Protein AF-A0A286NW74-F1 (afdb_monomer)

InterPro domains:
  IPR011006 CheY-like superfamily [SSF52172] (7-44)

Organism: NCBI:txid1189310

Secondary structure (DSSP, 8-state):
-----EEEEE-S-HHHHHHHHIIIIIIT--EEEEESSHHHHHHH-

Radius of gyration: 10.89 Å; Cα contacts (8 Å, |Δi|>4): 62; chains: 1; bounding box: 34×14×26 Å

Foldseek 3Di:
DDDQAEDEDEAQDPVVQVVCCCCCVVVVVHHYHYHNDPVRVVVVD

Structure (mmCIF, N/CA/C/O backbone):
data_AF-A0A286NW74-F1
#
_entry.id   AF-A0A286NW74-F1
#
loop_
_atom_site.group_PDB
_atom_site.id
_atom_site.type_symbol
_atom_site.label_atom_id
_atom_site.label_alt_id
_atom_site.label_comp_id
_atom_site.label_asym_id
_atom_site.label_entity_id
_atom_site.label_seq_id
_atom_site.pdbx_PDB_ins_code
_atom_site.Cartn_x
_atom_site.Cartn_y
_atom_site.Cartn_z
_atom_site.occupancy
_atom_site.B_iso_or_equiv
_atom_site.auth_seq_id
_atom_site.auth_comp_id
_atom_site.auth_asym_id
_atom_site.auth_atom_id
_atom_site.pdbx_PDB_model_num
ATOM 1 N N . MET A 1 1 ? -24.625 -3.797 6.442 1.00 52.38 1 MET A N 1
ATOM 2 C CA . MET A 1 1 ? -23.590 -2.758 6.253 1.00 52.38 1 MET A CA 1
ATOM 3 C C . MET A 1 1 ? -22.310 -3.455 5.850 1.00 52.38 1 MET A C 1
ATOM 5 O O . MET A 1 1 ? -21.859 -4.312 6.599 1.00 52.38 1 MET A O 1
ATOM 9 N N . THR A 1 2 ? -21.765 -3.146 4.680 1.00 58.50 2 THR A N 1
ATOM 10 C CA . THR A 1 2 ? -20.465 -3.674 4.250 1.00 58.50 2 THR A CA 1
ATOM 11 C C . THR A 1 2 ? -19.378 -2.830 4.904 1.00 58.50 2 THR A C 1
ATOM 13 O O . THR A 1 2 ? -19.370 -1.611 4.752 1.00 58.50 2 THR A O 1
ATOM 16 N N . THR A 1 3 ? -18.501 -3.446 5.6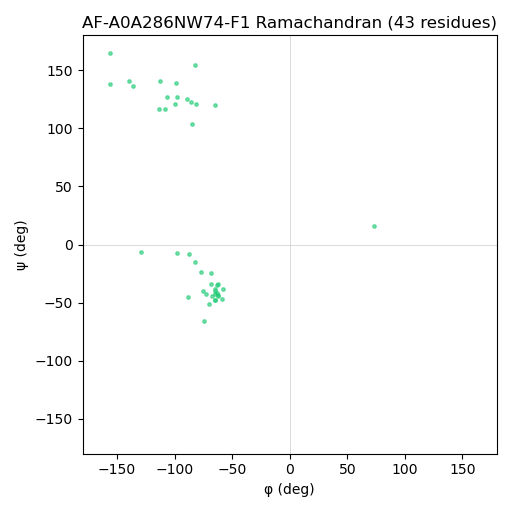88 1.00 77.12 3 THR A N 1
ATOM 17 C CA . THR A 1 3 ? -17.341 -2.770 6.272 1.00 77.12 3 THR A CA 1
ATOM 18 C C . THR A 1 3 ? -16.206 -2.791 5.257 1.00 77.12 3 THR A C 1
ATOM 20 O O . THR A 1 3 ? -15.573 -3.822 5.050 1.00 77.12 3 THR A O 1
ATOM 23 N N . LEU A 1 4 ? -15.956 -1.652 4.611 1.00 79.31 4 LEU A N 1
ATOM 24 C CA . LEU A 1 4 ? -14.737 -1.445 3.830 1.00 79.31 4 LEU A CA 1
ATOM 25 C C . LEU A 1 4 ? -13.545 -1.468 4.791 1.00 79.31 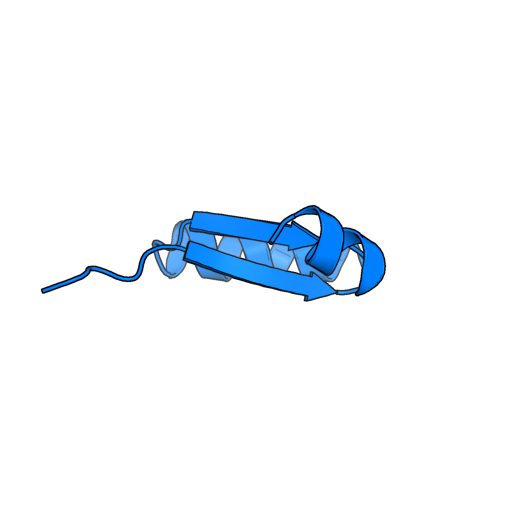4 LEU 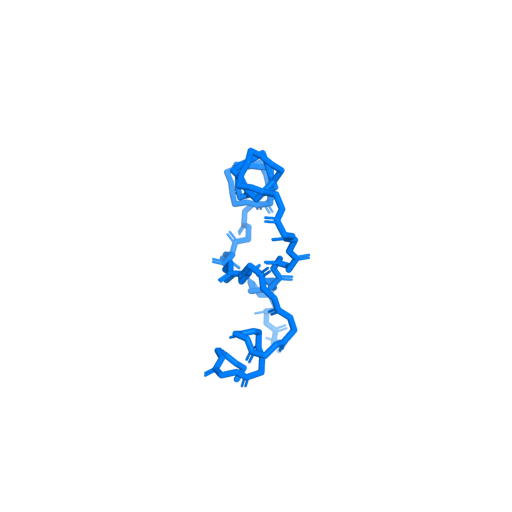A C 1
ATOM 27 O O . LEU A 1 4 ? -13.508 -0.692 5.746 1.00 79.31 4 LEU A O 1
ATOM 31 N N . ARG A 1 5 ? -12.617 -2.401 4.572 1.00 88.50 5 ARG A N 1
ATOM 32 C CA . ARG A 1 5 ? -11.407 -2.567 5.392 1.00 88.50 5 ARG A CA 1
ATOM 33 C C . ARG A 1 5 ? -10.125 -2.631 4.576 1.00 88.50 5 ARG A C 1
ATOM 35 O O . ARG A 1 5 ? -9.061 -2.637 5.179 1.00 88.50 5 ARG A O 1
ATOM 42 N N . GLU A 1 6 ? -10.216 -2.674 3.252 1.00 94.19 6 GLU A N 1
ATOM 43 C CA . GLU A 1 6 ? -9.066 -2.836 2.370 1.00 94.19 6 GLU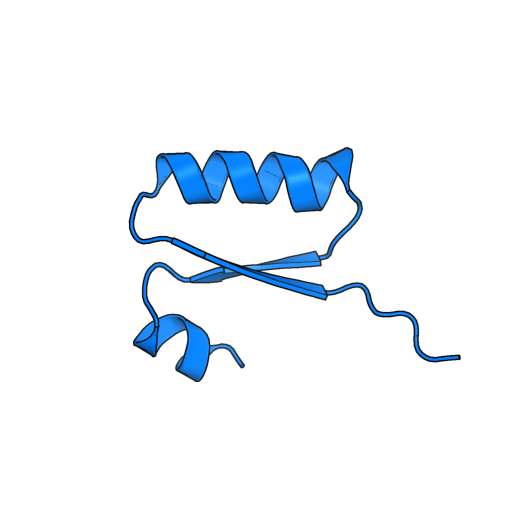 A CA 1
ATOM 44 C C . GLU A 1 6 ? -8.814 -1.570 1.547 1.00 94.19 6 GLU A C 1
ATOM 46 O O . GLU A 1 6 ? -9.760 -0.910 1.113 1.00 94.19 6 GLU A O 1
ATOM 51 N N . VAL A 1 7 ? -7.540 -1.226 1.369 1.00 95.56 7 VAL A N 1
ATOM 52 C CA . VAL A 1 7 ? -7.070 -0.101 0.558 1.00 95.56 7 VAL A CA 1
ATOM 53 C C . VAL A 1 7 ? -5.871 -0.544 -0.275 1.00 95.56 7 VAL A C 1
ATOM 55 O O . VAL A 1 7 ? -4.964 -1.201 0.232 1.00 95.56 7 VAL A O 1
ATOM 58 N N . MET A 1 8 ? -5.843 -0.166 -1.551 1.00 97.31 8 MET A N 1
ATOM 59 C CA . MET A 1 8 ? -4.689 -0.390 -2.417 1.00 97.31 8 MET A CA 1
ATOM 60 C C . MET A 1 8 ? -3.829 0.873 -2.488 1.00 97.31 8 MET A C 1
ATOM 62 O O . MET A 1 8 ? -4.333 1.953 -2.794 1.00 97.31 8 MET A O 1
ATOM 66 N N . LEU A 1 9 ? -2.536 0.726 -2.206 1.00 97.75 9 LEU A N 1
ATOM 67 C CA . LEU A 1 9 ? -1.525 1.771 -2.328 1.00 97.75 9 LEU A CA 1
ATOM 68 C C . LEU A 1 9 ? -0.629 1.457 -3.528 1.00 97.75 9 LEU A C 1
ATOM 70 O O . LEU A 1 9 ? 0.080 0.447 -3.528 1.00 97.75 9 LEU A O 1
ATOM 74 N N . VAL A 1 10 ? -0.664 2.338 -4.528 1.00 98.06 10 VAL A N 1
ATOM 75 C CA . VAL A 1 10 ? 0.155 2.249 -5.740 1.00 98.06 10 VAL A CA 1
ATOM 76 C C . VAL A 1 10 ? 1.138 3.405 -5.747 1.00 98.06 10 VAL A C 1
ATOM 78 O O . VAL A 1 10 ? 0.715 4.557 -5.787 1.00 98.06 10 VAL A O 1
ATOM 81 N N . ASP A 1 11 ? 2.424 3.088 -5.700 1.00 98.31 11 ASP A N 1
ATOM 82 C CA . ASP A 1 11 ? 3.505 4.074 -5.712 1.00 98.31 11 ASP A CA 1
ATOM 83 C C . ASP A 1 11 ? 4.773 3.403 -6.248 1.00 98.31 11 ASP A C 1
ATOM 85 O O . ASP A 1 11 ? 5.018 2.243 -5.913 1.00 98.31 11 ASP A O 1
ATOM 89 N N . ASP A 1 12 ? 5.552 4.063 -7.101 1.00 97.69 12 ASP A N 1
ATOM 90 C CA . ASP A 1 12 ? 6.753 3.488 -7.716 1.00 97.69 12 ASP A CA 1
ATOM 91 C C . ASP A 1 12 ? 7.954 3.447 -6.755 1.00 97.69 12 ASP A C 1
ATOM 93 O O . ASP A 1 12 ? 8.801 2.552 -6.868 1.00 97.69 12 ASP A O 1
ATOM 97 N N . GLU A 1 13 ? 7.977 4.297 -5.728 1.00 98.56 13 GLU A N 1
ATOM 98 C CA . GLU A 1 13 ? 9.058 4.375 -4.747 1.00 98.56 13 GLU A CA 1
ATOM 99 C C . GLU A 1 13 ? 8.826 3.433 -3.547 1.00 98.56 13 GLU A C 1
ATOM 101 O O . GLU A 1 13 ? 7.806 3.463 -2.855 1.00 98.56 13 GLU A O 1
ATOM 106 N N . GLU A 1 14 ? 9.797 2.558 -3.266 1.00 98.12 14 GLU A N 1
ATOM 107 C CA . GLU A 1 14 ? 9.678 1.539 -2.210 1.00 98.12 14 GLU A CA 1
ATOM 108 C C . GLU A 1 14 ? 9.564 2.137 -0.799 1.00 98.12 14 GLU A C 1
ATOM 110 O O . GLU A 1 14 ? 8.760 1.667 0.017 1.00 98.12 14 GLU A O 1
ATOM 115 N N . ASP A 1 15 ? 10.321 3.198 -0.522 1.00 98.31 15 ASP A N 1
ATOM 116 C CA . ASP A 1 15 ? 10.300 3.874 0.776 1.00 98.31 15 ASP A CA 1
ATOM 117 C C . ASP A 1 15 ? 8.933 4.522 1.038 1.00 98.31 15 ASP A C 1
ATOM 119 O O . ASP A 1 15 ? 8.385 4.418 2.142 1.00 98.31 15 ASP A O 1
ATOM 123 N N . ILE A 1 16 ? 8.314 5.098 0.003 1.00 98.19 16 ILE A N 1
ATOM 124 C CA . ILE A 1 16 ? 6.970 5.679 0.090 1.00 98.19 16 ILE A CA 1
ATOM 125 C C . ILE A 1 16 ? 5.917 4.592 0.310 1.00 98.19 16 ILE A C 1
ATOM 127 O O . ILE A 1 16 ? 5.081 4.732 1.212 1.00 98.19 16 ILE A O 1
ATOM 131 N N . ARG A 1 17 ? 5.990 3.460 -0.409 1.00 97.88 17 ARG A N 1
ATOM 132 C CA . ARG A 1 17 ? 5.109 2.306 -0.136 1.00 97.88 17 ARG A CA 1
ATOM 133 C C . ARG A 1 17 ? 5.247 1.810 1.301 1.00 97.88 17 ARG A C 1
ATOM 135 O O . ARG A 1 17 ? 4.243 1.473 1.930 1.00 97.88 17 ARG A O 1
ATOM 142 N N . THR A 1 18 ? 6.461 1.802 1.847 1.00 98.00 18 THR A N 1
ATOM 143 C CA . THR A 1 18 ? 6.726 1.383 3.231 1.00 98.00 18 THR A CA 1
ATOM 144 C C . THR A 1 18 ? 6.076 2.326 4.246 1.00 98.00 18 THR A C 1
ATOM 146 O O . THR A 1 18 ? 5.375 1.867 5.156 1.00 98.00 18 THR A O 1
ATOM 149 N N . ILE A 1 19 ? 6.241 3.642 4.071 1.00 98.00 19 ILE A N 1
ATOM 150 C CA . ILE A 1 19 ? 5.610 4.659 4.929 1.00 98.00 19 ILE A CA 1
ATOM 151 C C . ILE A 1 19 ? 4.081 4.572 4.835 1.00 98.00 19 ILE A C 1
ATOM 153 O O . ILE A 1 19 ? 3.388 4.608 5.859 1.00 98.00 19 ILE A O 1
ATOM 157 N N . GLY A 1 20 ? 3.545 4.422 3.623 1.00 97.56 20 GLY A N 1
ATOM 158 C CA . GLY A 1 20 ? 2.110 4.311 3.388 1.00 97.56 20 GLY A CA 1
ATOM 159 C C . GLY A 1 20 ? 1.510 3.049 4.010 1.00 97.56 20 GLY A C 1
ATOM 160 O O . GLY A 1 20 ? 0.483 3.136 4.679 1.00 97.56 20 GLY A O 1
ATOM 161 N N . ASN A 1 21 ? 2.187 1.902 3.900 1.00 97.31 21 ASN A N 1
ATOM 162 C CA . ASN A 1 21 ? 1.793 0.650 4.554 1.00 97.31 21 ASN A CA 1
ATOM 163 C C . ASN A 1 21 ? 1.728 0.795 6.084 1.00 97.31 21 ASN A C 1
ATOM 165 O O . ASN A 1 21 ? 0.743 0.412 6.715 1.00 97.31 21 ASN A O 1
ATOM 169 N N . LEU A 1 22 ? 2.753 1.403 6.693 1.00 97.25 22 LEU A N 1
ATOM 170 C CA . LEU A 1 22 ? 2.772 1.646 8.137 1.00 97.25 22 LEU A CA 1
ATOM 171 C C . LEU A 1 22 ? 1.630 2.582 8.564 1.00 97.25 22 LEU A C 1
ATOM 173 O O . LEU A 1 22 ? 0.950 2.321 9.558 1.00 97.25 22 LEU A O 1
ATOM 177 N N . SER A 1 23 ? 1.406 3.653 7.804 1.00 97.44 23 SER A N 1
ATOM 178 C CA . SER A 1 23 ? 0.405 4.676 8.117 1.00 97.44 23 SER A CA 1
ATOM 179 C C . SER A 1 23 ? -1.021 4.150 7.940 1.00 97.44 23 SER A C 1
ATOM 181 O O . SER A 1 23 ? -1.836 4.239 8.855 1.00 97.44 23 SER A O 1
ATOM 183 N N . LEU A 1 24 ? -1.332 3.545 6.795 1.00 96.19 24 LEU A N 1
ATOM 184 C CA . LEU A 1 24 ? -2.665 3.020 6.495 1.00 96.19 24 LEU A CA 1
ATOM 185 C C . LEU A 1 24 ? -2.961 1.754 7.304 1.00 96.19 24 LEU A C 1
ATOM 187 O O . LEU A 1 24 ? -4.046 1.630 7.870 1.00 96.19 24 LEU A O 1
ATOM 191 N N . GLY A 1 25 ? -1.989 0.850 7.415 1.00 95.19 25 GLY A N 1
ATOM 192 C CA . GLY A 1 25 ? -2.151 -0.413 8.122 1.00 95.19 25 GLY A CA 1
ATOM 193 C C . GLY A 1 25 ? -2.149 -0.250 9.636 1.00 95.19 25 GLY A C 1
ATOM 194 O O . GLY A 1 25 ? -3.156 -0.483 10.304 1.00 95.19 25 GLY A O 1
ATOM 195 N N . ARG A 1 26 ? -1.013 0.167 10.206 1.00 90.31 26 ARG A N 1
ATOM 196 C CA . ARG A 1 26 ? -0.827 0.178 11.666 1.00 90.31 26 ARG A CA 1
ATOM 197 C C . ARG A 1 26 ? -1.572 1.319 12.353 1.00 90.31 26 ARG A C 1
ATOM 199 O O . ARG A 1 26 ? -2.108 1.104 13.436 1.00 90.31 26 ARG A O 1
ATOM 206 N N . VAL A 1 27 ? -1.577 2.515 11.761 1.00 90.19 27 VAL A N 1
ATOM 207 C CA . VAL A 1 27 ? -2.244 3.690 12.355 1.00 90.19 27 VAL A CA 1
ATOM 208 C C . VAL A 1 27 ? -3.710 3.760 11.926 1.00 90.19 27 VAL A C 1
ATOM 210 O O . VAL A 1 27 ? -4.582 3.974 12.764 1.00 90.19 27 VAL A O 1
ATOM 213 N N . GLY A 1 28 ? -3.989 3.545 10.639 1.00 89.38 28 GLY A N 1
ATOM 214 C CA . GLY A 1 28 ? -5.336 3.626 10.073 1.00 89.38 28 GLY A CA 1
ATOM 215 C C . GLY A 1 28 ? -6.198 2.371 10.249 1.00 89.38 28 GLY A C 1
ATOM 216 O O . GLY A 1 28 ? -7.411 2.452 10.071 1.00 89.38 28 GLY A O 1
ATOM 217 N N . GLY A 1 29 ? -5.609 1.224 10.600 1.00 92.88 29 GLY A N 1
ATOM 218 C CA . GLY A 1 29 ? -6.332 -0.039 10.786 1.00 92.88 29 GLY A CA 1
ATOM 219 C C . GLY A 1 29 ? -6.812 -0.698 9.488 1.00 92.88 29 GLY A C 1
ATOM 220 O O . GLY A 1 29 ? -7.676 -1.578 9.539 1.00 92.88 29 GLY A O 1
ATOM 221 N N . TRP A 1 30 ? -6.283 -0.280 8.336 1.00 95.31 30 TRP A N 1
ATOM 222 C CA . TRP A 1 30 ? -6.630 -0.843 7.032 1.00 95.31 30 TRP A CA 1
ATOM 223 C C . TRP A 1 30 ? -5.852 -2.131 6.740 1.00 95.31 30 TRP A C 1
ATOM 225 O O . TRP A 1 30 ? -4.754 -2.357 7.241 1.00 95.31 30 TRP A O 1
ATOM 235 N N . GLN A 1 31 ? -6.417 -2.989 5.899 1.00 95.06 31 GLN A N 1
ATOM 23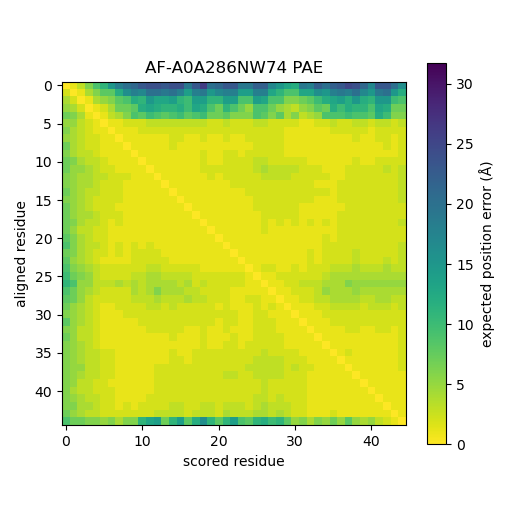6 C CA . GLN A 1 31 ? -5.668 -4.001 5.162 1.00 95.06 31 GLN A CA 1
ATOM 237 C C . GLN A 1 31 ? -5.147 -3.347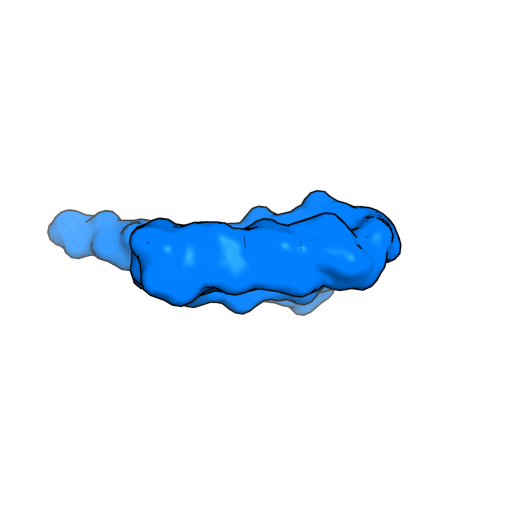 3.887 1.00 95.06 31 GLN A C 1
ATOM 239 O O . GLN A 1 31 ? -5.915 -2.775 3.120 1.00 95.06 31 GLN A O 1
ATOM 244 N N . THR A 1 32 ? -3.841 -3.366 3.687 1.00 95.94 32 THR A N 1
ATOM 245 C CA . THR A 1 32 ? -3.192 -2.663 2.581 1.00 95.94 32 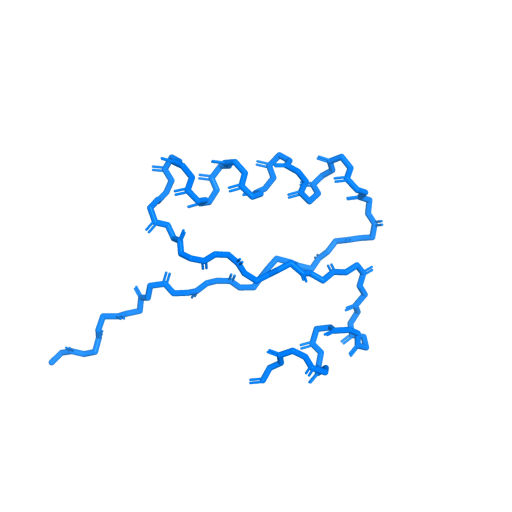THR A CA 1
ATOM 246 C C . THR A 1 32 ? -2.729 -3.646 1.519 1.00 95.94 32 THR A C 1
ATOM 248 O O . THR A 1 32 ? -1.968 -4.568 1.818 1.00 95.94 32 THR A O 1
ATOM 251 N N . VAL A 1 33 ? -3.120 -3.408 0.270 1.00 97.44 33 VAL A N 1
ATOM 252 C CA . VAL A 1 33 ? -2.563 -4.079 -0.910 1.00 97.44 33 VAL A CA 1
ATOM 253 C C . VAL A 1 33 ? -1.549 -3.135 -1.545 1.00 97.44 33 VAL A C 1
ATOM 255 O O . VAL A 1 33 ? -1.883 -2.004 -1.883 1.00 97.44 33 VAL A O 1
ATOM 258 N N . LEU A 1 34 ? -0.295 -3.563 -1.669 1.00 98.00 34 LEU A N 1
ATOM 259 C CA . LEU A 1 34 ? 0.774 -2.738 -2.237 1.00 98.00 34 LEU A CA 1
ATOM 260 C C . LEU A 1 34 ? 1.001 -3.096 -3.702 1.00 98.00 34 LEU A C 1
ATOM 262 O O . LEU A 1 34 ? 1.046 -4.283 -4.027 1.00 98.00 34 LEU A O 1
ATOM 266 N N . ALA A 1 35 ? 1.218 -2.098 -4.553 1.00 98.44 35 ALA A N 1
ATOM 267 C CA . ALA A 1 35 ? 1.672 -2.278 -5.929 1.00 98.44 35 ALA A CA 1
ATOM 268 C C . ALA A 1 35 ? 2.715 -1.210 -6.292 1.00 98.44 35 ALA A C 1
ATOM 270 O O . ALA A 1 35 ? 2.579 -0.053 -5.902 1.00 98.44 35 ALA A O 1
ATOM 271 N N . ALA A 1 36 ? 3.747 -1.591 -7.041 1.00 98.19 36 ALA A N 1
ATOM 272 C CA . ALA A 1 36 ? 4.793 -0.693 -7.525 1.00 98.19 36 ALA A CA 1
ATOM 273 C C . ALA A 1 36 ? 4.443 -0.025 -8.865 1.00 98.19 36 ALA A C 1
ATOM 275 O O . ALA A 1 36 ? 5.174 0.831 -9.353 1.0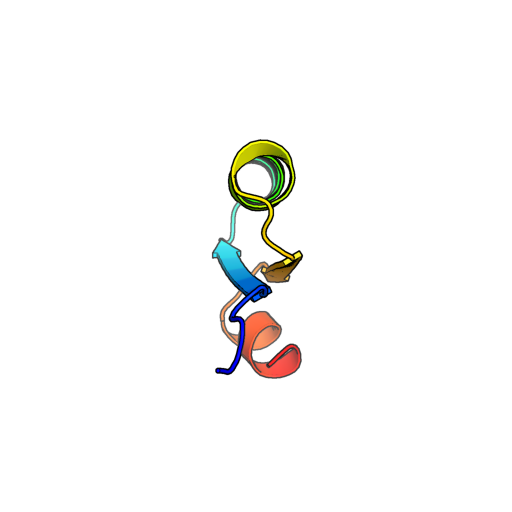0 98.19 36 ALA A O 1
ATOM 276 N 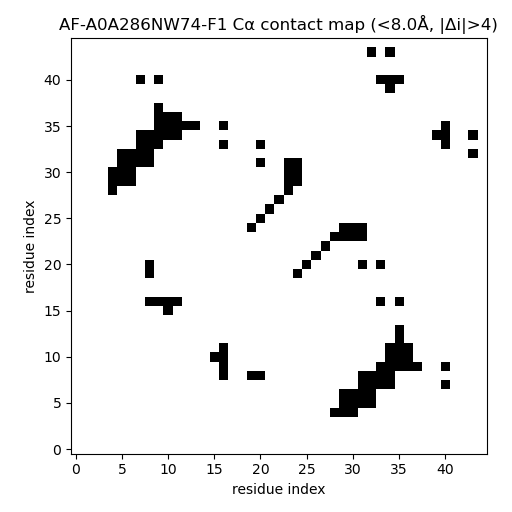N . SER A 1 37 ? 3.346 -0.435 -9.507 1.00 98.25 37 SER A N 1
ATOM 277 C CA . SER A 1 37 ? 2.907 0.122 -10.786 1.00 98.25 37 SER A CA 1
ATOM 278 C C . SER A 1 37 ? 1.409 -0.065 -11.004 1.00 98.25 37 SER A C 1
ATOM 280 O O . SER A 1 37 ? 0.768 -0.893 -10.356 1.00 98.25 37 SER A O 1
ATOM 282 N N . GLY A 1 38 ? 0.851 0.662 -11.975 1.00 98.19 38 GLY A N 1
ATOM 283 C CA . GLY A 1 38 ? -0.542 0.476 -12.386 1.00 98.19 38 GLY A CA 1
ATOM 284 C C . GLY A 1 38 ? -0.829 -0.918 -12.956 1.00 98.19 38 GLY A C 1
ATOM 285 O O . GLY A 1 38 ? -1.907 -1.451 -12.725 1.00 98.19 38 GLY A O 1
ATOM 286 N N . ALA A 1 39 ? 0.133 -1.533 -13.652 1.00 98.44 39 ALA A N 1
ATOM 287 C CA . ALA A 1 39 ? -0.023 -2.894 -14.166 1.00 98.44 39 ALA A CA 1
ATOM 288 C C . ALA A 1 39 ? -0.139 -3.907 -13.018 1.00 98.44 39 ALA A C 1
ATOM 290 O O . ALA A 1 39 ? -1.086 -4.684 -12.971 1.00 98.44 39 ALA A O 1
ATOM 291 N N . GLU A 1 40 ? 0.762 -3.818 -12.039 1.00 98.25 40 GLU A N 1
ATOM 292 C CA . GLU A 1 40 ? 0.732 -4.669 -10.847 1.00 98.25 40 GLU A CA 1
ATOM 293 C C . GLU A 1 40 ? -0.531 -4.437 -10.002 1.00 98.25 40 GLU A C 1
ATOM 295 O O . GLU A 1 40 ? -1.080 -5.375 -9.432 1.00 98.25 40 GLU A O 1
ATOM 300 N N . ALA A 1 41 ? -1.027 -3.199 -9.942 1.00 98.06 41 ALA A N 1
ATOM 301 C CA . ALA A 1 41 ? -2.281 -2.881 -9.265 1.00 98.06 41 ALA A CA 1
ATOM 302 C C . ALA A 1 41 ? -3.481 -3.569 -9.931 1.00 98.06 41 ALA A C 1
ATOM 304 O O . ALA A 1 41 ? -4.343 -4.105 -9.242 1.00 98.06 41 ALA A O 1
ATOM 305 N N . LEU A 1 42 ? -3.523 -3.588 -11.267 1.00 98.19 42 LEU A N 1
ATOM 306 C CA . LEU A 1 42 ? -4.571 -4.278 -12.022 1.00 98.19 42 LEU A CA 1
ATOM 307 C C . LEU A 1 42 ? -4.484 -5.803 -11.886 1.00 98.19 42 LEU A C 1
ATOM 309 O O . LEU A 1 42 ? -5.518 -6.458 -11.870 1.00 98.19 42 LEU A O 1
ATOM 313 N N . GLU A 1 43 ? -3.281 -6.368 -11.768 1.00 98.06 43 GLU A N 1
ATOM 314 C CA . GLU A 1 43 ? -3.088 -7.803 -11.503 1.00 98.06 43 GLU A CA 1
ATOM 315 C C . GLU A 1 43 ? -3.545 -8.218 -10.095 1.00 98.06 43 GLU A C 1
ATOM 317 O O . GLU A 1 43 ? -3.865 -9.386 -9.872 1.00 98.06 43 GLU A O 1
ATOM 322 N N . LYS A 1 44 ? -3.562 -7.274 -9.145 1.00 95.44 44 LYS A N 1
ATOM 323 C CA . LYS A 1 44 ? -3.914 -7.493 -7.733 1.00 95.44 44 LYS A CA 1
ATOM 324 C C . LYS A 1 44 ? -5.360 -7.124 -7.373 1.00 95.44 44 LYS A C 1
ATOM 326 O O . LYS A 1 44 ? -5.746 -7.364 -6.230 1.00 95.44 44 LYS A O 1
ATOM 331 N N . ALA A 1 45 ? -6.109 -6.522 -8.299 1.00 85.88 45 ALA A N 1
ATOM 332 C CA . ALA A 1 45 ? -7.506 -6.112 -8.123 1.00 85.88 45 ALA A CA 1
ATOM 333 C C . ALA A 1 45 ? -8.482 -7.292 -8.246 1.00 85.88 45 ALA A C 1
ATOM 335 O O . ALA A 1 45 ? -9.491 -7.283 -7.505 1.00 85.88 45 ALA A O 1
#

Nearest PDB structures (foldseek):
  3bre-assembly1_B  TM=7.874E-01  e=4.825E-01  Pseudomonas aeruginosa PAO1
  2chy-assembly1_A  TM=7.943E-01  e=9.126E-01  Salmonella enterica subsp. enterica serovar Typhimurium
  3i5a-assembly1_A  TM=7.863E-01  e=7.379E-01  Pseudomonas syringae pv. tomato str. DC3000
  8wiw-assembly1_h  TM=7.721E-01  e=1.051E+00  Salmonella enterica subsp. enterica serovar Typhimurium str. LT2

Mean predicted aligned error: 3.18 Å

Solvent-accessible surface area (backbone atoms only — not comparable to full-atom values): 2733 Å² total; per-residue (Å²): 134,87,82,87,49,71,46,77,50,72,40,74,50,67,68,58,46,51,53,46,44,49,46,41,27,73,72,63,66,34,45,69,46,79,22,61,37,72,68,52,41,63,77,71,108

Sequence (45 aa):
MTTLREVMLVDDEEDIRTIGNLSLGRVGGWQTVLAASGAEALEKA

pLDDT: mean 93.61, std 9.52, range [52.38, 98.56]